Protein AF-A0A0N0C4P7-F1 (afdb_monomer_lite)

Structure (mmCIF, N/CA/C/O backbone):
data_AF-A0A0N0C4P7-F1
#
_entry.id   AF-A0A0N0C4P7-F1
#
loop_
_atom_site.group_PDB
_atom_site.id
_atom_site.type_symbol
_atom_site.label_atom_id
_atom_site.label_alt_id
_atom_site.label_comp_id
_atom_site.label_asym_id
_atom_site.label_entity_id
_atom_site.label_seq_id
_atom_site.pdbx_PDB_ins_code
_atom_site.Cartn_x
_atom_site.Cartn_y
_atom_site.Cartn_z
_atom_site.occupancy
_atom_site.B_iso_or_equiv
_atom_site.auth_seq_id
_atom_site.auth_comp_id
_atom_site.auth_asym_id
_atom_site.auth_atom_id
_atom_site.pdbx_PDB_model_num
ATOM 1 N N . MET A 1 1 ? -9.321 8.156 6.774 1.00 83.19 1 MET A N 1
ATOM 2 C CA . MET A 1 1 ? -7.938 8.228 7.306 1.00 83.19 1 MET A CA 1
ATOM 3 C C . MET A 1 1 ? -7.184 6.921 7.150 1.00 83.19 1 MET A C 1
ATOM 5 O O . MET A 1 1 ? -6.219 6.894 6.405 1.00 83.19 1 MET A O 1
ATOM 9 N N . ILE A 1 2 ? -7.621 5.846 7.815 1.00 85.06 2 ILE A N 1
ATOM 10 C CA . ILE A 1 2 ? -6.863 4.586 7.912 1.00 85.06 2 ILE A CA 1
ATOM 11 C C . ILE A 1 2 ? -6.630 3.942 6.542 1.00 85.06 2 ILE A C 1
ATOM 13 O O . ILE A 1 2 ? -5.495 3.636 6.203 1.00 85.06 2 ILE A O 1
ATOM 17 N N . SER A 1 3 ? -7.670 3.824 5.716 1.00 88.88 3 SER A N 1
ATOM 18 C CA . SER A 1 3 ? -7.552 3.255 4.366 1.00 88.88 3 SER A CA 1
ATOM 19 C C . SER A 1 3 ? -6.634 4.082 3.466 1.00 88.88 3 SER A C 1
ATOM 21 O O . SER A 1 3 ? -5.830 3.528 2.732 1.00 88.88 3 SER A O 1
ATOM 23 N N . TRP A 1 4 ? -6.713 5.413 3.561 1.00 92.12 4 TRP A N 1
ATOM 24 C CA . TRP A 1 4 ? -5.848 6.326 2.808 1.00 92.12 4 TRP A CA 1
ATOM 25 C C . TRP A 1 4 ? -4.381 6.175 3.217 1.00 92.12 4 TRP A C 1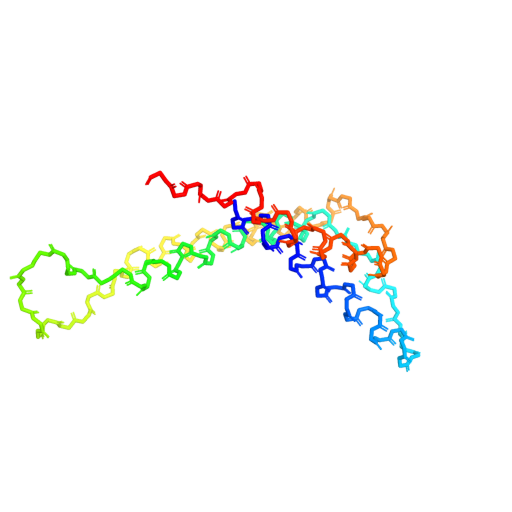
ATOM 27 O O . TRP A 1 4 ? -3.504 6.090 2.360 1.00 92.12 4 TRP A O 1
ATOM 37 N N . ALA A 1 5 ? -4.117 6.068 4.523 1.00 90.00 5 ALA A N 1
ATOM 38 C CA . ALA A 1 5 ? -2.782 5.790 5.037 1.00 90.00 5 ALA A CA 1
ATOM 39 C C . ALA A 1 5 ? -2.279 4.422 4.559 1.00 90.00 5 ALA A C 1
ATOM 41 O O . ALA A 1 5 ? -1.166 4.336 4.052 1.00 90.00 5 ALA A O 1
ATOM 42 N N . ALA A 1 6 ? -3.107 3.378 4.650 1.00 91.25 6 ALA A N 1
ATOM 43 C CA . ALA A 1 6 ? -2.756 2.028 4.217 1.00 91.25 6 ALA A CA 1
ATOM 44 C C . ALA A 1 6 ? -2.405 1.974 2.722 1.00 91.25 6 ALA A C 1
ATOM 46 O O . ALA A 1 6 ? -1.355 1.450 2.362 1.00 91.25 6 ALA A O 1
ATOM 47 N N . LEU A 1 7 ? -3.227 2.581 1.859 1.00 93.25 7 LEU A N 1
ATOM 48 C CA . LEU A 1 7 ? -2.956 2.678 0.421 1.00 93.25 7 LEU A CA 1
ATOM 49 C C . LEU A 1 7 ? -1.653 3.435 0.134 1.00 93.25 7 LEU A C 1
ATOM 51 O O . LEU A 1 7 ? -0.836 2.977 -0.662 1.00 93.25 7 LEU A O 1
ATOM 55 N N . SER A 1 8 ? -1.433 4.561 0.819 1.00 92.94 8 SER A N 1
ATOM 56 C CA . SER A 1 8 ? -0.213 5.364 0.668 1.00 92.94 8 SER A CA 1
ATOM 57 C C . SER A 1 8 ? 1.034 4.575 1.074 1.00 92.94 8 SER A C 1
ATOM 59 O O . SER A 1 8 ? 2.043 4.611 0.374 1.00 92.94 8 SER A O 1
ATOM 61 N N . PHE A 1 9 ? 0.957 3.816 2.171 1.00 92.69 9 PHE A N 1
ATOM 62 C CA . PHE A 1 9 ? 2.048 2.955 2.625 1.00 92.69 9 PHE A CA 1
ATOM 63 C C . PHE A 1 9 ? 2.328 1.804 1.664 1.00 92.69 9 PHE A C 1
ATOM 65 O O . PHE A 1 9 ? 3.494 1.533 1.394 1.00 92.69 9 PHE A O 1
ATOM 72 N N . VAL A 1 10 ? 1.299 1.153 1.116 1.00 92.38 10 VAL A N 1
ATOM 73 C CA . VAL A 1 10 ? 1.490 0.089 0.118 1.00 92.38 10 VAL A CA 1
ATOM 74 C C . VAL A 1 10 ? 2.212 0.622 -1.114 1.00 92.38 10 VAL A C 1
ATOM 76 O O . VAL A 1 10 ? 3.204 0.032 -1.533 1.00 92.38 10 VAL A O 1
ATOM 79 N N . MET A 1 11 ? 1.781 1.772 -1.637 1.00 93.19 11 MET A N 1
ATOM 80 C CA . MET A 1 11 ? 2.436 2.427 -2.774 1.00 93.19 11 MET A CA 1
ATOM 81 C C . MET A 1 11 ? 3.889 2.804 -2.467 1.00 93.19 11 MET A C 1
ATOM 83 O O . MET A 1 11 ? 4.782 2.563 -3.281 1.00 93.19 11 MET A O 1
ATOM 87 N N . LEU A 1 12 ? 4.135 3.345 -1.271 1.00 93.44 12 LEU A N 1
ATOM 88 C CA . LEU A 1 12 ? 5.467 3.756 -0.837 1.00 93.44 12 LEU A CA 1
ATOM 89 C C . LEU A 1 12 ? 6.411 2.561 -0.692 1.00 93.44 12 LEU A C 1
ATOM 91 O O . LEU A 1 12 ? 7.521 2.604 -1.214 1.00 93.44 12 LEU A O 1
ATOM 95 N N . ILE A 1 13 ? 5.977 1.494 -0.015 1.00 92.69 13 ILE A N 1
ATOM 96 C CA . ILE A 1 13 ? 6.776 0.278 0.183 1.00 92.69 13 ILE A CA 1
ATOM 97 C C . ILE A 1 13 ? 7.054 -0.382 -1.163 1.00 92.69 13 ILE A C 1
ATOM 99 O O . ILE A 1 13 ? 8.204 -0.690 -1.459 1.00 92.69 13 ILE A O 1
ATOM 103 N N . GLN A 1 14 ? 6.032 -0.555 -2.002 1.00 90.62 14 GLN A N 1
ATOM 104 C CA . GLN A 1 14 ? 6.206 -1.172 -3.311 1.00 90.62 14 GLN A CA 1
ATOM 105 C C . GLN A 1 14 ? 7.174 -0.378 -4.194 1.00 90.62 14 GLN A C 1
ATOM 107 O O . GLN A 1 14 ? 8.068 -0.965 -4.803 1.00 90.62 14 GLN A O 1
ATOM 112 N N . GLY A 1 15 ? 7.038 0.950 -4.230 1.00 91.38 15 GLY A N 1
ATOM 113 C CA . GLY A 1 15 ? 7.945 1.809 -4.984 1.00 91.38 15 GLY A CA 1
ATOM 114 C C . GLY A 1 15 ? 9.373 1.797 -4.438 1.00 91.38 15 GLY A C 1
ATOM 115 O O . GLY A 1 15 ? 10.321 1.666 -5.209 1.00 91.38 15 GLY A O 1
ATOM 116 N N . ALA A 1 16 ? 9.541 1.874 -3.114 1.00 93.06 16 ALA A N 1
ATOM 117 C CA . ALA A 1 16 ? 10.855 1.858 -2.472 1.00 93.06 16 ALA A CA 1
ATOM 118 C C . ALA A 1 16 ? 11.580 0.524 -2.692 1.00 93.06 16 ALA A C 1
ATOM 120 O O . ALA A 1 16 ? 12.750 0.518 -3.068 1.00 93.06 16 ALA A O 1
ATOM 121 N N . VAL A 1 17 ? 10.880 -0.598 -2.508 1.00 92.56 17 VAL A N 1
ATOM 122 C CA . VAL A 1 17 ? 11.438 -1.941 -2.718 1.00 92.56 17 VAL A CA 1
ATOM 123 C C . VAL A 1 17 ? 11.743 -2.173 -4.198 1.00 92.56 17 VAL A C 1
ATOM 125 O O . VAL A 1 17 ? 12.831 -2.644 -4.517 1.00 92.56 17 VAL A O 1
ATOM 128 N N . GLY A 1 18 ? 10.844 -1.783 -5.107 1.00 90.81 18 GLY A N 1
ATOM 129 C CA . GLY A 1 18 ? 11.073 -1.911 -6.547 1.00 90.81 18 GLY A CA 1
ATOM 130 C C . GLY A 1 18 ? 12.273 -1.096 -7.035 1.00 90.81 18 GLY A C 1
ATOM 131 O O . GLY A 1 18 ? 13.060 -1.586 -7.840 1.00 90.81 18 GLY A O 1
ATOM 132 N N . LEU A 1 19 ? 12.473 0.116 -6.509 1.00 92.00 19 LEU A N 1
ATOM 133 C CA . LEU A 1 19 ? 13.666 0.915 -6.807 1.00 92.00 19 LEU A CA 1
ATOM 134 C C . LEU A 1 19 ? 14.934 0.324 -6.197 1.00 92.00 19 LEU A C 1
ATOM 136 O O . LEU A 1 19 ? 15.970 0.321 -6.853 1.00 92.00 19 LEU A O 1
ATOM 140 N N . PHE A 1 20 ? 14.859 -0.185 -4.967 1.00 92.94 20 PHE A N 1
ATOM 141 C CA . PHE A 1 20 ? 15.995 -0.826 -4.313 1.00 92.94 20 PHE A CA 1
ATOM 142 C C . PHE A 1 20 ? 16.463 -2.063 -5.091 1.00 92.94 20 PHE A C 1
ATOM 144 O O . PHE A 1 20 ? 17.654 -2.205 -5.347 1.00 92.94 20 PHE A O 1
ATOM 151 N N . ILE A 1 21 ? 15.532 -2.914 -5.5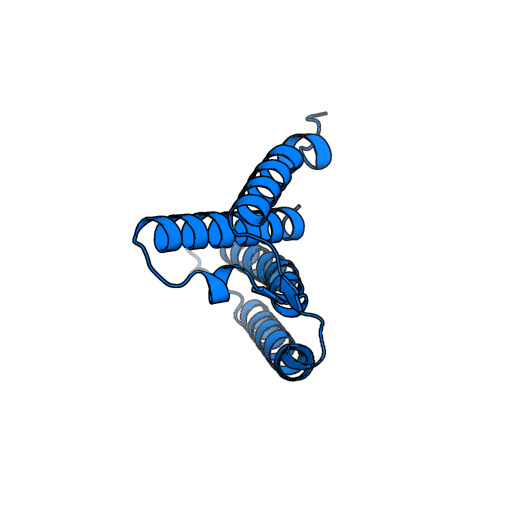29 1.00 91.00 21 ILE A N 1
ATOM 152 C CA . ILE A 1 21 ? 15.836 -4.109 -6.330 1.00 91.00 21 ILE A CA 1
ATOM 153 C C . ILE A 1 21 ? 16.327 -3.732 -7.729 1.00 91.00 21 ILE A C 1
ATOM 155 O O . ILE A 1 21 ? 17.301 -4.302 -8.212 1.00 91.00 21 ILE A O 1
ATOM 159 N N . GLY A 1 22 ? 15.715 -2.731 -8.368 1.00 89.44 22 GLY A N 1
ATOM 160 C CA . GLY A 1 22 ? 16.211 -2.224 -9.648 1.00 89.44 22 GLY A CA 1
ATOM 161 C C . GLY A 1 22 ? 17.631 -1.669 -9.541 1.00 89.44 22 GLY A C 1
ATOM 162 O O . GLY A 1 22 ? 18.449 -1.867 -10.435 1.00 89.44 22 GLY A O 1
ATOM 163 N N . TRP A 1 23 ? 17.959 -1.033 -8.414 1.00 89.25 23 TRP A N 1
ATOM 164 C CA . TRP A 1 23 ? 19.296 -0.512 -8.147 1.00 89.25 23 TRP A CA 1
ATOM 165 C C . TRP A 1 23 ? 20.339 -1.616 -7.925 1.00 89.25 23 TRP A C 1
ATOM 167 O O . TRP A 1 23 ? 21.494 -1.440 -8.308 1.00 89.25 23 TRP A O 1
ATOM 177 N N . THR A 1 24 ? 19.945 -2.774 -7.386 1.00 91.69 24 THR A N 1
ATOM 178 C CA . THR A 1 24 ? 20.822 -3.953 -7.274 1.00 91.69 24 THR A CA 1
ATOM 179 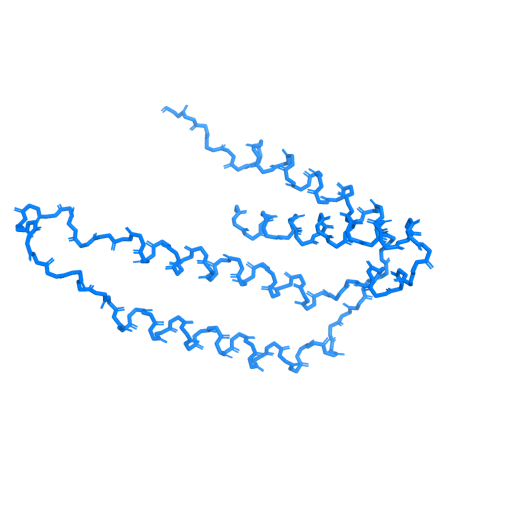C C . THR A 1 24 ? 20.899 -4.786 -8.560 1.00 91.69 24 THR A C 1
ATOM 181 O O . THR A 1 24 ? 21.557 -5.826 -8.568 1.00 91.69 24 THR A O 1
ATOM 184 N N . GLY A 1 25 ? 20.264 -4.337 -9.651 1.00 87.62 25 GLY A N 1
ATOM 185 C CA . GLY A 1 25 ? 20.218 -5.044 -10.935 1.00 87.62 25 GLY A CA 1
ATOM 186 C C . GLY A 1 25 ? 19.262 -6.241 -10.956 1.00 87.62 25 GLY A C 1
ATOM 187 O O . GLY A 1 25 ? 19.367 -7.087 -11.842 1.00 87.62 25 GLY A O 1
ATOM 188 N N . GLY A 1 26 ? 18.363 -6.341 -9.974 1.00 87.19 26 GLY A N 1
ATOM 189 C CA . GLY A 1 26 ? 17.343 -7.381 -9.902 1.00 87.19 26 GLY A CA 1
ATOM 190 C C . GLY A 1 26 ? 16.111 -7.078 -10.755 1.00 87.19 26 GLY A C 1
ATOM 191 O O . GLY A 1 26 ? 15.936 -5.979 -11.283 1.00 87.19 26 GLY A O 1
ATOM 192 N N . ASP A 1 27 ? 15.231 -8.071 -10.864 1.00 87.06 27 ASP A N 1
ATOM 193 C CA . ASP A 1 27 ? 13.990 -7.948 -11.621 1.00 87.06 27 ASP A CA 1
ATOM 194 C C . ASP A 1 27 ? 12.971 -7.044 -10.902 1.00 87.06 27 ASP A C 1
ATOM 196 O O . ASP A 1 27 ? 12.608 -7.261 -9.742 1.00 87.06 27 ASP A O 1
ATOM 200 N N . THR A 1 28 ? 12.512 -6.011 -11.610 1.00 86.94 28 THR A N 1
ATOM 201 C CA . THR A 1 28 ? 11.546 -5.023 -11.107 1.00 86.94 28 THR A CA 1
ATOM 202 C C . THR A 1 28 ? 10.129 -5.266 -11.609 1.00 86.94 28 THR A C 1
ATOM 204 O O . THR A 1 28 ? 9.202 -4.613 -11.118 1.00 86.94 28 THR A O 1
ATOM 207 N N . GLU A 1 29 ? 9.939 -6.217 -12.528 1.00 85.50 29 GLU A N 1
ATOM 208 C CA . GLU A 1 29 ? 8.643 -6.549 -13.117 1.00 85.50 29 GLU A CA 1
ATOM 209 C C . GLU A 1 29 ? 7.573 -6.820 -12.040 1.00 85.50 29 GLU A C 1
ATOM 211 O O . GLU A 1 29 ? 6.533 -6.152 -12.078 1.00 85.50 29 GLU A O 1
ATOM 216 N N . PRO A 1 30 ? 7.833 -7.605 -10.968 1.00 83.81 30 PRO A N 1
ATOM 217 C CA . PRO A 1 30 ? 6.845 -7.844 -9.910 1.00 83.81 30 PRO A CA 1
ATOM 218 C C . PRO A 1 30 ? 6.398 -6.577 -9.169 1.00 83.81 30 PRO A C 1
ATOM 220 O O . PRO A 1 30 ? 5.275 -6.503 -8.677 1.00 83.81 30 PRO A O 1
ATOM 223 N N . PHE A 1 31 ? 7.266 -5.566 -9.091 1.00 84.62 31 PHE A N 1
ATOM 224 C CA . PHE A 1 31 ? 7.002 -4.297 -8.403 1.00 84.62 31 PHE A CA 1
ATOM 225 C C . PHE A 1 31 ? 6.397 -3.245 -9.327 1.00 84.62 31 PHE A C 1
ATOM 227 O O . PHE A 1 31 ? 5.926 -2.210 -8.850 1.00 84.62 31 PHE A O 1
ATOM 234 N N . SER A 1 32 ? 6.384 -3.515 -10.631 1.00 86.00 32 SER A N 1
ATOM 235 C CA . SER A 1 32 ? 5.727 -2.675 -11.623 1.00 86.00 32 SER A CA 1
ATOM 236 C C . SER A 1 32 ? 4.235 -2.988 -11.776 1.00 86.00 32 SER A C 1
ATOM 238 O O . SER A 1 32 ? 3.484 -2.176 -12.310 1.00 86.00 32 SER A O 1
ATOM 240 N N . HIS A 1 33 ? 3.778 -4.132 -11.261 1.00 87.12 33 HIS A N 1
ATOM 241 C CA . HIS A 1 33 ? 2.382 -4.549 -11.325 1.00 87.12 33 HIS A CA 1
ATOM 242 C C . HIS A 1 33 ? 1.661 -4.301 -9.995 1.00 87.12 33 HIS A C 1
ATOM 244 O O . HIS A 1 33 ? 2.050 -4.806 -8.943 1.00 87.12 33 HIS A O 1
ATOM 250 N N . ILE A 1 34 ? 0.573 -3.532 -10.039 1.00 85.62 34 ILE A N 1
ATOM 251 C CA . ILE A 1 34 ? -0.337 -3.315 -8.909 1.00 85.62 34 ILE A CA 1
ATOM 252 C C . ILE A 1 34 ? -1.721 -3.804 -9.291 1.00 85.62 34 ILE A C 1
ATOM 254 O O . ILE A 1 34 ? -2.369 -3.247 -10.174 1.00 85.62 34 ILE A O 1
ATOM 258 N N . SER A 1 35 ? -2.209 -4.825 -8.593 1.00 87.31 35 SER A N 1
ATOM 259 C CA . SER A 1 35 ? -3.588 -5.281 -8.763 1.00 87.31 35 SER A CA 1
ATOM 260 C C . SER A 1 35 ? -4.563 -4.356 -8.034 1.00 87.31 35 SER A C 1
ATOM 262 O O . SER A 1 35 ? -4.318 -3.957 -6.892 1.00 87.31 35 SER A O 1
ATOM 264 N N . LEU A 1 36 ? -5.715 -4.059 -8.639 1.00 86.25 36 LEU A N 1
ATOM 265 C CA . LEU A 1 36 ? -6.796 -3.376 -7.919 1.00 86.25 36 LEU A CA 1
ATOM 266 C C . LEU A 1 36 ? -7.214 -4.173 -6.672 1.00 86.25 36 LEU A C 1
ATOM 268 O O . LEU A 1 36 ? -7.526 -3.599 -5.630 1.00 86.25 36 LEU A O 1
ATOM 272 N N . PHE A 1 37 ? -7.140 -5.501 -6.764 1.00 85.56 37 PHE A N 1
ATOM 273 C CA . PHE A 1 37 ? -7.376 -6.403 -5.649 1.00 85.56 37 PHE A CA 1
ATOM 274 C C . PHE A 1 37 ? -6.478 -6.106 -4.438 1.00 85.56 37 PHE A C 1
ATOM 276 O O . PHE A 1 37 ? -6.985 -5.897 -3.337 1.00 85.56 37 PHE A O 1
ATOM 283 N N . SER A 1 38 ? -5.156 -6.022 -4.626 1.00 84.31 38 SER A N 1
ATOM 284 C CA . SER A 1 38 ? -4.213 -5.746 -3.533 1.00 84.31 38 SER A CA 1
ATOM 285 C C . SER A 1 38 ? -4.455 -4.384 -2.887 1.00 84.31 38 SER A C 1
ATOM 287 O O . SER A 1 38 ? -4.293 -4.250 -1.675 1.00 84.31 38 SER A O 1
ATOM 289 N N . LEU A 1 39 ? -4.906 -3.390 -3.659 1.00 89.44 39 LEU A N 1
ATOM 290 C CA . LEU A 1 39 ? -5.296 -2.084 -3.122 1.00 89.44 39 LEU A CA 1
ATOM 291 C C . LEU A 1 39 ? -6.547 -2.177 -2.245 1.00 89.44 39 LEU A C 1
ATOM 293 O O . LEU A 1 39 ? -6.564 -1.639 -1.138 1.00 89.44 39 LEU A O 1
ATOM 297 N N . ILE A 1 40 ? -7.576 -2.898 -2.694 1.00 87.75 40 ILE A N 1
ATOM 298 C CA . ILE A 1 40 ? -8.796 -3.119 -1.905 1.00 87.75 40 ILE A CA 1
ATOM 299 C C . ILE A 1 40 ? -8.464 -3.871 -0.611 1.00 87.75 40 ILE A C 1
ATOM 301 O O . ILE A 1 40 ? -8.880 -3.449 0.469 1.00 87.75 40 ILE A O 1
ATOM 305 N N . VAL A 1 41 ? -7.668 -4.940 -0.700 1.00 85.31 41 VAL A N 1
ATOM 306 C CA . VAL A 1 41 ? -7.228 -5.716 0.468 1.00 85.31 41 VAL A CA 1
ATOM 307 C C . VAL A 1 41 ? -6.441 -4.844 1.440 1.00 85.31 41 VAL A C 1
ATOM 309 O O . VAL A 1 41 ? -6.693 -4.909 2.638 1.00 85.31 41 VAL A O 1
ATOM 312 N N . ALA A 1 42 ? -5.542 -3.985 0.960 1.00 88.69 42 ALA A N 1
ATOM 313 C CA . ALA A 1 42 ? -4.812 -3.059 1.819 1.00 88.69 42 ALA A CA 1
ATOM 314 C C . ALA A 1 42 ? -5.739 -2.050 2.516 1.00 88.69 42 ALA A C 1
ATOM 316 O O . ALA A 1 42 ? -5.598 -1.797 3.714 1.00 88.69 42 ALA A O 1
ATOM 317 N N . ALA A 1 43 ? -6.714 -1.497 1.792 1.00 89.38 43 ALA A N 1
ATOM 318 C CA . ALA A 1 43 ? -7.664 -0.529 2.331 1.00 89.38 43 ALA A CA 1
ATOM 319 C C . ALA A 1 43 ? -8.572 -1.140 3.411 1.00 89.38 43 ALA A C 1
ATOM 321 O O . ALA A 1 43 ? -8.738 -0.547 4.482 1.00 89.38 43 ALA A O 1
ATOM 322 N N . VAL A 1 44 ? -9.143 -2.319 3.142 1.00 87.31 44 VAL A N 1
ATOM 323 C CA . VAL A 1 44 ? -10.029 -3.043 4.068 1.00 87.31 44 VAL A CA 1
ATOM 324 C C . VAL A 1 44 ? -9.228 -3.654 5.216 1.00 87.31 44 VAL A C 1
ATOM 326 O O . VAL A 1 44 ? -9.590 -3.492 6.380 1.00 87.31 44 VAL A O 1
ATOM 329 N N . GLY A 1 45 ? -8.103 -4.296 4.904 1.00 84.56 45 GLY A N 1
ATOM 330 C CA . GLY A 1 45 ? -7.196 -4.904 5.874 1.00 84.56 45 GLY A CA 1
ATOM 331 C C . GLY A 1 45 ? -6.610 -3.883 6.844 1.00 84.56 45 GLY A C 1
ATOM 332 O O . GLY A 1 45 ? -6.548 -4.152 8.039 1.00 84.56 45 GLY A O 1
ATOM 333 N N . GLY A 1 46 ? -6.271 -2.680 6.373 1.00 87.06 46 GLY A N 1
ATOM 334 C CA . GLY A 1 46 ? -5.831 -1.584 7.236 1.00 87.06 46 GLY A CA 1
ATOM 335 C C . GLY A 1 46 ? -6.901 -1.158 8.244 1.00 87.06 46 GLY A C 1
ATOM 336 O O . GLY A 1 46 ? -6.591 -0.980 9.421 1.00 87.06 46 GLY A O 1
ATOM 337 N N . ILE A 1 47 ? -8.166 -1.038 7.817 1.00 87.19 47 ILE A N 1
ATOM 338 C CA . ILE A 1 47 ? -9.284 -0.752 8.736 1.00 87.19 47 ILE A CA 1
ATOM 339 C C . ILE A 1 47 ? -9.416 -1.877 9.761 1.00 87.19 47 ILE A C 1
ATOM 341 O O . ILE A 1 47 ? -9.459 -1.608 10.961 1.00 87.19 47 ILE A O 1
ATOM 345 N N . ALA A 1 48 ? -9.452 -3.121 9.285 1.00 83.50 48 ALA A N 1
ATOM 346 C CA . ALA A 1 48 ? -9.622 -4.292 10.130 1.00 83.50 48 ALA A CA 1
ATOM 347 C C . ALA A 1 48 ? -8.523 -4.402 11.193 1.00 83.50 48 ALA A C 1
ATOM 349 O O . ALA A 1 48 ? -8.807 -4.647 12.365 1.00 83.50 48 ALA A O 1
ATOM 350 N N . LEU A 1 49 ? -7.273 -4.160 10.793 1.00 82.81 49 LEU A N 1
ATOM 351 C CA . LEU A 1 49 ? -6.119 -4.179 11.681 1.00 82.81 49 LEU A CA 1
ATOM 352 C C . LEU A 1 49 ? -6.217 -3.089 12.750 1.00 82.81 49 LEU A C 1
ATOM 354 O O . LEU A 1 49 ? -6.029 -3.374 13.930 1.00 82.81 49 LEU A O 1
ATOM 358 N N . VAL A 1 50 ? -6.530 -1.850 12.362 1.00 85.56 50 VAL A N 1
ATOM 359 C CA . VAL A 1 50 ? -6.651 -0.744 13.323 1.00 85.56 50 VAL A CA 1
ATOM 360 C C . VAL A 1 50 ? -7.799 -0.980 14.299 1.00 85.56 50 VAL A C 1
ATOM 362 O O . VAL A 1 50 ? -7.635 -0.728 15.488 1.00 85.56 50 VAL A O 1
ATOM 365 N N . GLU A 1 51 ? -8.931 -1.502 13.837 1.00 82.69 51 GLU A N 1
ATOM 366 C CA . GLU A 1 51 ? -10.059 -1.846 14.707 1.00 82.69 51 GLU A CA 1
ATOM 367 C C . GLU A 1 51 ? -9.696 -2.974 15.687 1.00 82.69 51 GLU A C 1
ATOM 369 O O . GLU A 1 51 ? -10.010 -2.892 16.876 1.00 82.69 51 GLU A O 1
ATOM 374 N N . MET A 1 52 ? -8.964 -3.993 15.227 1.00 73.44 52 MET A N 1
ATOM 375 C CA . MET A 1 52 ? -8.445 -5.054 16.092 1.00 73.44 52 MET A CA 1
ATOM 376 C C . MET A 1 52 ? -7.481 -4.501 17.151 1.00 73.44 52 MET A C 1
ATOM 378 O O . MET A 1 52 ? -7.608 -4.837 18.329 1.00 73.44 52 MET A O 1
ATOM 382 N N . LEU A 1 53 ? -6.555 -3.620 16.758 1.00 80.50 53 LEU A N 1
ATOM 383 C CA . LEU A 1 53 ? -5.635 -2.951 17.683 1.00 80.50 53 LEU A CA 1
ATOM 384 C C . LEU A 1 53 ? -6.376 -2.053 18.675 1.00 80.50 53 LEU A C 1
ATOM 386 O O . LEU A 1 53 ? -6.034 -2.047 19.855 1.00 80.50 53 LEU A O 1
ATOM 390 N N . ARG A 1 54 ? -7.409 -1.330 18.228 1.00 81.69 54 ARG A N 1
ATOM 391 C CA . ARG A 1 54 ? -8.229 -0.472 19.089 1.00 81.69 54 ARG A CA 1
ATOM 392 C C . ARG A 1 54 ? -8.915 -1.285 20.178 1.00 81.69 54 ARG A C 1
ATOM 394 O O . ARG A 1 54 ? -8.834 -0.901 21.334 1.00 81.69 54 ARG A O 1
ATOM 401 N N . ARG A 1 55 ? -9.510 -2.427 19.830 1.00 71.81 55 ARG A N 1
ATOM 402 C CA . ARG A 1 55 ? -10.153 -3.336 20.794 1.00 71.81 55 ARG A CA 1
ATOM 403 C C . ARG A 1 55 ? -9.165 -4.013 21.731 1.00 71.81 55 ARG A C 1
ATOM 405 O O . ARG A 1 55 ? -9.497 -4.276 22.878 1.00 71.81 55 ARG A O 1
ATOM 412 N N . LEU A 1 56 ? -7.958 -4.307 21.249 1.00 73.00 56 LEU A N 1
ATOM 413 C CA . LEU A 1 56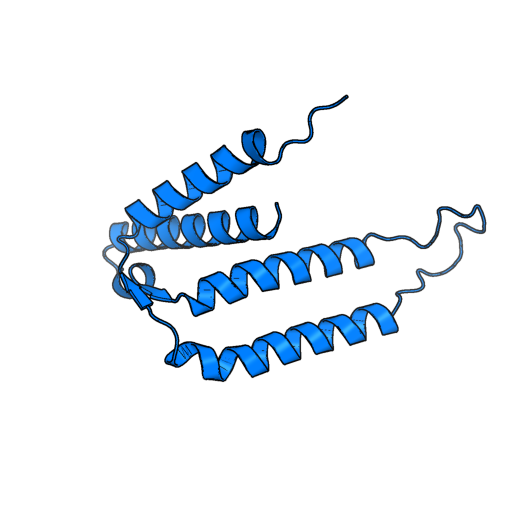 ? -6.891 -4.825 22.103 1.00 73.00 56 LEU A CA 1
ATOM 414 C C . LEU A 1 56 ? -6.400 -3.760 23.097 1.00 73.00 56 LEU A C 1
ATOM 416 O O . LEU A 1 56 ? -6.027 -4.091 24.220 1.00 73.00 56 LEU A O 1
ATOM 420 N N . ALA A 1 57 ? -6.400 -2.492 22.680 1.00 74.69 57 ALA A N 1
ATOM 421 C CA . ALA A 1 57 ? -6.041 -1.347 23.512 1.00 74.69 57 ALA A CA 1
ATOM 422 C C . ALA A 1 57 ? -7.177 -0.889 24.445 1.00 74.69 57 ALA A C 1
ATOM 424 O O . ALA A 1 57 ? -6.904 -0.232 25.450 1.00 74.69 57 ALA A O 1
ATOM 425 N N . GLU A 1 58 ? -8.429 -1.228 24.131 1.00 70.88 58 GLU A N 1
ATOM 426 C CA . GLU A 1 58 ? -9.606 -0.961 24.956 1.00 70.88 58 GLU A CA 1
ATOM 427 C C . GLU A 1 58 ? -9.498 -1.774 26.256 1.00 70.88 58 GLU A C 1
ATOM 429 O O . GLU A 1 58 ? -9.773 -2.974 26.313 1.00 70.88 58 GLU A O 1
ATOM 434 N N . ARG A 1 59 ? -9.021 -1.122 27.321 1.00 57.25 59 ARG A N 1
ATOM 435 C CA . ARG A 1 59 ? -9.107 -1.661 28.681 1.00 57.25 59 ARG A CA 1
ATOM 436 C C . ARG A 1 59 ? -10.555 -1.528 29.172 1.00 57.25 59 ARG A C 1
ATOM 438 O O . ARG A 1 59 ? -11.160 -0.497 28.899 1.00 57.25 59 ARG A O 1
ATOM 445 N N . PRO A 1 60 ? -11.096 -2.488 29.945 1.00 56.16 60 PRO A N 1
ATOM 446 C CA . PRO A 1 60 ? -12.459 -2.395 30.479 1.00 56.16 60 PRO A CA 1
ATOM 447 C C . PRO A 1 60 ? -12.720 -1.276 31.506 1.00 56.16 60 PRO A C 1
ATOM 449 O O . PRO A 1 60 ? -13.825 -1.213 32.030 1.00 56.16 60 PRO A O 1
ATOM 452 N N . ASP A 1 61 ? -11.763 -0.395 31.808 1.00 49.38 61 ASP A N 1
ATOM 453 C CA . ASP A 1 61 ? -11.838 0.469 32.991 1.00 49.38 61 ASP A CA 1
ATOM 454 C C . ASP A 1 61 ? -11.881 1.960 32.656 1.00 49.38 61 ASP A C 1
ATOM 456 O O . ASP A 1 61 ? -10.899 2.677 32.830 1.00 49.38 61 ASP A O 1
ATOM 460 N N . ASP A 1 62 ? -13.070 2.423 32.272 1.00 52.31 62 ASP A N 1
ATOM 461 C CA . ASP A 1 62 ? -13.549 3.781 32.589 1.00 52.31 62 ASP A CA 1
ATOM 462 C C . ASP A 1 62 ? -14.691 3.746 33.632 1.00 52.31 62 ASP A C 1
ATOM 464 O O . ASP A 1 62 ? -15.418 4.718 33.828 1.00 52.31 62 ASP A O 1
ATOM 468 N N . GLN A 1 63 ? -14.849 2.630 34.356 1.00 47.97 63 GLN A N 1
ATOM 469 C CA . GLN A 1 63 ? -15.777 2.515 35.485 1.00 47.97 63 GLN A CA 1
ATOM 470 C C . GLN A 1 63 ? -15.075 1.961 36.726 1.00 47.97 63 GLN A C 1
ATOM 472 O O . GLN A 1 63 ? -15.313 0.832 37.119 1.00 47.97 63 GLN A O 1
ATOM 477 N N . GLY A 1 64 ? -14.219 2.779 37.344 1.00 50.25 64 GLY A N 1
ATOM 478 C CA . GLY A 1 64 ? -14.063 2.885 38.805 1.00 50.25 64 GLY A CA 1
ATOM 479 C C . GLY A 1 64 ? -13.951 1.637 39.703 1.00 50.25 64 GLY A C 1
ATOM 480 O O . GLY A 1 64 ? -14.099 1.811 40.911 1.00 50.25 64 GLY A O 1
ATOM 481 N N . ALA A 1 65 ? -13.690 0.426 39.211 1.00 47.97 65 ALA A N 1
ATOM 482 C CA . ALA A 1 65 ? -13.713 -0.789 40.024 1.00 47.97 65 ALA A CA 1
ATOM 483 C C . ALA A 1 65 ? -12.507 -1.697 39.733 1.00 47.97 65 ALA A C 1
ATOM 485 O O . ALA A 1 65 ? -12.337 -2.207 38.637 1.00 47.97 65 ALA A O 1
ATOM 486 N N . ASP A 1 66 ? -11.687 -1.883 40.769 1.00 49.38 66 ASP A N 1
ATOM 487 C CA . ASP A 1 66 ? -10.638 -2.896 40.936 1.00 49.38 66 ASP A CA 1
ATOM 488 C C . ASP A 1 66 ? -9.588 -3.086 39.825 1.00 49.38 66 ASP A C 1
ATOM 490 O O . ASP A 1 66 ? -9.664 -3.948 38.952 1.00 49.38 66 ASP A O 1
ATOM 494 N N . LYS A 1 67 ? -8.450 -2.411 40.039 1.00 52.75 67 LYS A N 1
ATOM 495 C CA . LYS A 1 67 ? -7.160 -2.561 39.333 1.00 52.75 67 LYS A CA 1
ATOM 496 C C . LYS A 1 67 ? -6.515 -3.963 39.435 1.00 52.75 67 LYS A C 1
ATOM 498 O O . LYS A 1 67 ? -5.372 -4.144 39.018 1.00 52.75 67 LYS A O 1
ATOM 503 N N . THR A 1 68 ? -7.204 -4.938 40.021 1.00 51.88 68 THR A N 1
ATOM 504 C CA . THR A 1 68 ? -6.763 -6.321 40.273 1.00 51.88 68 THR A CA 1
ATOM 505 C C . THR A 1 68 ? -7.523 -7.358 39.443 1.00 51.88 68 THR A C 1
ATOM 507 O O . THR A 1 68 ? -7.148 -8.535 39.456 1.00 51.88 68 THR A O 1
ATOM 510 N N . ALA A 1 69 ? -8.553 -6.963 38.687 1.00 53.94 69 ALA A N 1
ATOM 511 C CA . ALA A 1 69 ? -9.256 -7.878 37.797 1.00 53.94 69 ALA A CA 1
ATOM 512 C C . ALA A 1 69 ? -8.382 -8.241 36.582 1.00 53.94 69 ALA A C 1
ATOM 514 O O . ALA A 1 69 ? -7.843 -7.382 35.883 1.00 53.94 69 ALA A O 1
ATOM 515 N N . ARG A 1 70 ? -8.224 -9.550 36.332 1.00 55.53 70 ARG A N 1
ATOM 516 C CA . ARG A 1 70 ? -7.508 -10.073 35.156 1.00 55.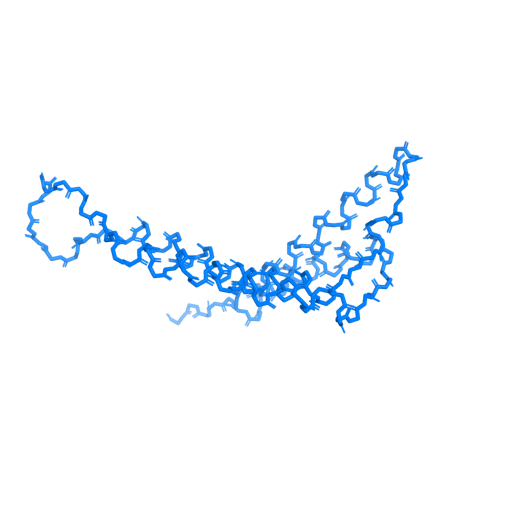53 70 ARG A CA 1
ATOM 517 C C . ARG A 1 70 ? -8.061 -9.421 33.884 1.00 55.53 70 ARG A C 1
ATOM 519 O O . ARG A 1 70 ? -9.283 -9.320 33.777 1.00 55.53 70 ARG A O 1
ATOM 526 N N . PRO A 1 71 ? -7.207 -9.057 32.907 1.00 54.78 71 PRO A N 1
ATOM 527 C CA . PRO A 1 71 ? -7.666 -8.505 31.639 1.00 54.78 71 PRO A CA 1
ATOM 528 C C . PRO A 1 71 ? -8.654 -9.483 30.996 1.00 54.78 71 PRO A C 1
ATOM 530 O O . PRO A 1 71 ? -8.270 -10.554 30.521 1.00 54.78 71 PRO A O 1
ATOM 533 N N . GLN A 1 72 ? -9.942 -9.141 31.027 1.00 58.00 72 GLN A N 1
ATOM 534 C CA . GLN A 1 72 ? -10.976 -9.911 30.353 1.00 58.00 72 GLN A CA 1
ATOM 535 C C . GLN A 1 72 ? -10.901 -9.568 28.872 1.00 58.00 72 GLN A C 1
ATOM 537 O O . GLN A 1 72 ? -11.559 -8.657 28.377 1.00 58.00 72 GLN A O 1
ATOM 542 N N . VAL A 1 73 ? -10.031 -10.281 28.162 1.00 58.38 73 VAL A N 1
ATOM 543 C CA . VAL A 1 73 ? -9.973 -10.219 26.706 1.00 58.38 73 VAL A CA 1
ATOM 544 C C . VAL A 1 73 ? -11.348 -10.630 26.184 1.00 58.38 73 VAL A C 1
ATOM 546 O O . VAL A 1 73 ? -11.814 -11.737 26.454 1.00 58.38 73 VAL A O 1
ATOM 549 N N . ASN A 1 74 ? -12.016 -9.742 25.446 1.00 66.12 74 ASN A N 1
ATOM 550 C CA . ASN A 1 74 ? -13.316 -10.040 24.858 1.00 66.12 74 ASN A CA 1
ATOM 551 C C . ASN A 1 74 ? -13.131 -11.007 23.675 1.00 66.12 74 ASN A C 1
ATOM 553 O O . ASN A 1 74 ? -13.108 -10.607 22.508 1.00 66.12 74 ASN A O 1
ATOM 557 N N . LEU A 1 75 ? -12.975 -12.300 23.990 1.00 72.44 75 LEU A N 1
ATOM 558 C CA . LEU A 1 75 ? -12.759 -13.378 23.020 1.00 72.44 75 LEU A CA 1
ATOM 559 C C . LEU A 1 75 ? -13.839 -13.390 21.931 1.00 72.44 75 LEU A C 1
ATOM 561 O O . LEU A 1 75 ? -13.542 -13.694 20.779 1.00 72.44 75 LEU A O 1
ATOM 565 N N . ARG A 1 76 ? -15.079 -13.016 22.270 1.00 74.19 76 ARG A N 1
ATOM 566 C CA . ARG A 1 76 ? -16.191 -12.941 21.314 1.00 74.19 76 ARG A CA 1
ATOM 567 C C . ARG A 1 76 ? -15.968 -11.837 20.279 1.00 74.19 76 ARG A C 1
ATOM 569 O O . ARG A 1 76 ? -16.213 -12.052 19.094 1.00 74.19 76 ARG A O 1
ATOM 576 N N . GLY A 1 77 ? -15.462 -10.682 20.714 1.00 68.00 77 GLY A N 1
ATOM 577 C CA . GLY A 1 77 ? -15.106 -9.569 19.832 1.00 68.00 77 GLY A CA 1
ATOM 578 C C . GLY A 1 77 ? -13.941 -9.898 18.896 1.00 68.00 77 GLY A C 1
ATOM 579 O O . GLY A 1 77 ? -13.986 -9.523 17.725 1.00 68.00 77 GLY A O 1
ATOM 580 N N . ILE A 1 78 ? -12.942 -10.635 19.391 1.00 71.31 78 ILE A N 1
ATOM 581 C CA . ILE A 1 78 ? -11.806 -11.112 18.587 1.00 71.31 78 ILE A CA 1
ATOM 582 C C . ILE A 1 78 ? -12.271 -12.154 17.564 1.00 71.31 78 ILE A C 1
ATOM 584 O O . ILE A 1 78 ? -11.950 -12.037 16.383 1.00 71.31 78 ILE A O 1
ATOM 588 N N . ALA A 1 79 ? -13.075 -13.134 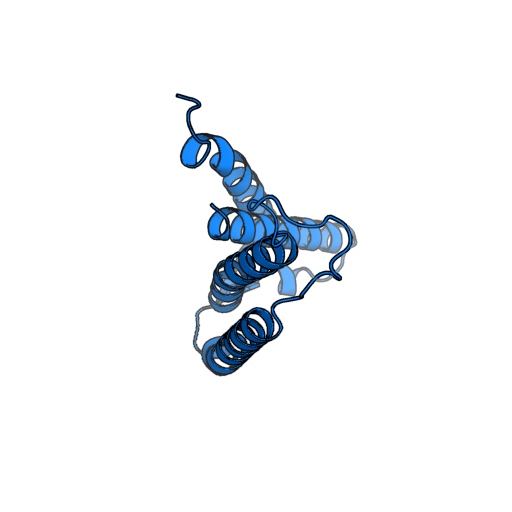17.985 1.00 80.50 79 ALA A N 1
ATOM 589 C CA . ALA A 1 79 ? -13.558 -14.204 17.116 1.00 80.50 79 ALA A CA 1
ATOM 590 C C . ALA A 1 79 ? -14.366 -13.675 15.919 1.00 80.50 79 ALA A C 1
ATOM 592 O O . ALA A 1 79 ? -14.129 -14.101 14.792 1.00 80.50 79 ALA A O 1
ATOM 593 N N . ILE A 1 80 ? -15.266 -12.707 16.133 1.00 78.19 80 ILE A N 1
ATOM 594 C CA . ILE A 1 80 ? -16.049 -12.093 15.045 1.00 78.19 80 ILE A CA 1
ATOM 595 C C . ILE A 1 80 ? -15.132 -11.433 14.011 1.00 78.19 80 ILE A C 1
ATOM 597 O O . ILE A 1 80 ? -15.363 -11.559 12.813 1.00 78.19 80 ILE A O 1
ATOM 601 N N . TYR A 1 81 ? -14.071 -10.758 14.449 1.00 67.00 81 TYR A N 1
ATOM 602 C CA . TYR A 1 81 ? -13.161 -10.081 13.532 1.00 67.00 81 TYR A CA 1
ATOM 603 C C . TYR A 1 81 ? -12.245 -11.046 12.783 1.00 67.00 81 TYR A C 1
ATOM 605 O O . TYR A 1 81 ? -11.994 -10.840 11.600 1.00 67.00 81 TYR A O 1
ATOM 613 N N . ILE A 1 82 ? -11.810 -12.133 13.429 1.00 78.88 82 ILE A N 1
ATOM 614 C CA . ILE A 1 82 ? -11.125 -13.235 12.741 1.00 78.88 82 ILE A CA 1
ATOM 615 C C . ILE A 1 82 ? -12.032 -13.794 11.642 1.00 78.88 82 ILE A C 1
ATOM 617 O O . ILE A 1 82 ? -11.580 -13.960 10.514 1.00 78.88 82 ILE A O 1
ATOM 621 N N . VAL A 1 83 ? -13.320 -14.008 11.931 1.00 85.25 83 VAL A N 1
ATOM 622 C CA . VAL A 1 83 ? -14.294 -14.437 10.917 1.00 85.25 83 VAL A CA 1
ATOM 623 C C . VAL A 1 83 ? -14.410 -13.406 9.795 1.00 85.25 83 VAL A C 1
ATOM 625 O O . VAL A 1 83 ? -14.365 -13.791 8.633 1.00 85.25 83 VAL A O 1
ATOM 628 N N . ILE A 1 84 ? -14.485 -12.108 10.103 1.00 78.69 84 ILE A N 1
ATOM 629 C CA . ILE A 1 84 ? -14.498 -11.045 9.083 1.00 78.69 84 ILE A CA 1
ATOM 630 C C . ILE A 1 84 ? -13.237 -11.106 8.213 1.00 78.69 84 ILE A C 1
ATOM 632 O O . ILE A 1 84 ? -13.351 -11.063 6.993 1.00 78.69 84 ILE A O 1
ATOM 636 N N . VAL A 1 85 ? -12.047 -11.250 8.802 1.00 73.44 85 VAL A N 1
ATOM 637 C CA . VAL A 1 85 ? -10.783 -11.371 8.057 1.00 73.44 85 VAL A CA 1
ATOM 638 C C . VAL A 1 85 ? -10.804 -12.603 7.156 1.00 73.44 85 VAL A C 1
ATOM 640 O O . VAL A 1 85 ? -10.483 -12.495 5.976 1.00 73.44 85 VAL A O 1
ATOM 643 N N . VAL A 1 86 ? -11.238 -13.755 7.670 1.00 83.25 86 VAL A N 1
ATOM 644 C CA . VAL A 1 86 ? -11.366 -14.989 6.882 1.00 83.25 86 VAL A CA 1
ATOM 645 C C . VAL A 1 86 ? -12.353 -14.802 5.731 1.00 83.25 86 VAL A C 1
ATOM 647 O O . VAL A 1 86 ? -12.037 -15.177 4.608 1.00 83.25 86 VAL A O 1
ATOM 650 N N . VAL A 1 87 ? -13.505 -14.172 5.970 1.00 83.81 87 VAL A N 1
ATOM 651 C CA . VAL A 1 87 ? -14.494 -13.869 4.925 1.00 83.81 87 VAL A CA 1
ATOM 652 C C . VAL A 1 87 ? -13.909 -12.924 3.878 1.00 83.81 87 VAL A C 1
ATOM 654 O O . VAL A 1 87 ? -14.054 -13.186 2.690 1.00 83.81 87 VAL A O 1
ATOM 657 N N . VAL A 1 88 ? -13.203 -11.867 4.283 1.00 76.12 88 VAL A N 1
ATOM 658 C CA . VAL A 1 88 ? -12.545 -10.932 3.356 1.00 76.12 88 VAL A CA 1
ATOM 659 C C . VAL A 1 88 ? -11.494 -11.646 2.505 1.00 76.12 88 VAL A C 1
ATOM 661 O O . VAL A 1 88 ? -11.438 -11.415 1.300 1.00 76.12 88 VAL A O 1
ATOM 664 N N . LEU A 1 89 ? -10.693 -12.540 3.091 1.00 77.12 89 LEU A N 1
ATOM 665 C CA . LEU A 1 89 ? -9.705 -13.329 2.349 1.00 77.12 89 LEU A CA 1
ATOM 666 C C . LEU A 1 89 ? -10.373 -14.330 1.398 1.00 77.12 89 LEU A C 1
ATOM 668 O O . LEU A 1 89 ? -9.951 -14.459 0.251 1.00 77.12 89 LEU A O 1
ATOM 672 N N . PHE A 1 90 ? -11.431 -15.002 1.853 1.00 83.75 90 PHE A N 1
ATOM 673 C CA . PHE A 1 90 ? -12.145 -16.018 1.083 1.00 83.75 90 PHE A CA 1
ATOM 674 C C . PHE A 1 90 ? -12.929 -15.419 -0.088 1.00 83.75 90 PHE A C 1
ATOM 676 O O . PHE A 1 90 ? -12.864 -15.936 -1.196 1.00 83.75 90 PHE A O 1
ATOM 683 N N . VAL A 1 91 ? -13.622 -14.298 0.135 1.00 80.25 91 VAL A N 1
ATOM 684 C CA . VAL A 1 91 ? -14.284 -13.519 -0.925 1.00 80.25 91 VAL A CA 1
ATOM 685 C C . VAL A 1 91 ? -13.248 -12.854 -1.823 1.00 80.25 91 VAL A C 1
ATOM 687 O O . VAL A 1 91 ? -13.452 -12.740 -3.026 1.00 80.25 91 VAL A O 1
ATOM 690 N N . GLY A 1 92 ? -12.116 -12.434 -1.265 1.00 71.44 92 GLY A N 1
ATOM 691 C CA . GLY A 1 92 ? -11.063 -11.791 -2.031 1.00 71.44 92 GLY A CA 1
ATOM 692 C C . GLY A 1 92 ? -10.359 -12.727 -3.013 1.00 71.44 92 GLY A C 1
ATOM 693 O O . GLY A 1 92 ? -10.047 -12.317 -4.127 1.00 71.44 92 GLY A O 1
ATOM 694 N N . TYR A 1 93 ? -10.150 -13.988 -2.636 1.00 75.88 93 TYR A N 1
ATOM 695 C CA . TYR A 1 93 ? -9.452 -14.974 -3.462 1.00 75.88 93 TYR A CA 1
ATOM 696 C C . TYR A 1 93 ? -9.989 -15.091 -4.907 1.00 75.88 93 TYR A C 1
ATOM 698 O O . TYR A 1 93 ? -9.193 -14.905 -5.825 1.00 75.88 93 TYR A O 1
ATOM 706 N N . PRO A 1 94 ? -11.300 -15.293 -5.162 1.00 78.00 94 PRO A N 1
ATOM 707 C CA . PRO A 1 94 ? -11.834 -15.338 -6.527 1.00 78.00 94 PRO A CA 1
ATOM 708 C C . PRO A 1 94 ? -11.814 -13.975 -7.242 1.00 78.00 94 PRO A C 1
ATOM 710 O O . PRO A 1 94 ? -11.781 -13.918 -8.470 1.00 78.00 94 PRO A O 1
ATOM 713 N N . LEU A 1 95 ? -11.815 -12.865 -6.497 1.00 73.19 95 LEU A N 1
ATOM 714 C CA . LEU A 1 95 ? -11.741 -11.517 -7.069 1.00 73.19 95 LEU A CA 1
ATOM 715 C C . LEU A 1 95 ? -10.327 -11.158 -7.543 1.00 73.19 95 LEU A C 1
ATOM 717 O O . LEU A 1 95 ? -10.183 -10.267 -8.380 1.00 73.19 95 LEU A O 1
ATOM 721 N N . ARG A 1 96 ? -9.293 -11.844 -7.043 1.00 72.25 96 ARG A N 1
ATOM 722 C CA . ARG A 1 96 ? -7.892 -11.571 -7.380 1.00 72.25 96 ARG A CA 1
ATOM 723 C C . ARG A 1 96 ? -7.626 -11.622 -8.881 1.00 72.25 96 ARG A C 1
ATOM 725 O O . ARG A 1 96 ? -6.980 -10.715 -9.395 1.00 72.25 96 ARG A O 1
ATOM 732 N N . ASP A 1 97 ? -8.155 -12.637 -9.556 1.00 75.69 97 ASP A N 1
ATOM 733 C CA . ASP A 1 97 ? -7.880 -12.882 -10.978 1.00 75.69 97 ASP A CA 1
ATOM 734 C C . ASP A 1 97 ? -8.879 -12.170 -11.907 1.00 75.69 97 ASP A C 1
ATOM 736 O O . ASP A 1 97 ? -8.656 -12.073 -13.110 1.00 75.69 97 ASP A O 1
ATOM 740 N N . SER A 1 98 ? -9.978 -11.643 -11.354 1.00 77.88 98 SER A N 1
ATOM 741 C CA . SER A 1 98 ? -11.023 -10.940 -12.116 1.00 77.88 98 SER A CA 1
ATOM 742 C C . SER A 1 98 ? -10.830 -9.422 -12.154 1.00 77.88 98 SER A C 1
ATOM 744 O O . SER A 1 98 ? -11.465 -8.733 -12.953 1.00 77.88 98 SER A O 1
ATOM 746 N N . LEU A 1 99 ? -10.003 -8.878 -11.259 1.00 81.38 99 LEU A N 1
ATOM 747 C CA . LEU A 1 99 ? -9.797 -7.440 -11.129 1.00 81.38 99 LEU A CA 1
ATOM 748 C C . LEU A 1 99 ? -8.580 -6.970 -11.942 1.00 81.38 99 LEU A C 1
ATOM 750 O O . LEU A 1 99 ? -7.570 -7.669 -12.006 1.00 81.38 99 LEU A O 1
ATOM 754 N N . PRO A 1 100 ? -8.644 -5.766 -12.540 1.00 84.06 100 PRO A N 1
ATOM 755 C CA . PRO A 1 100 ? -7.585 -5.265 -13.405 1.00 84.06 100 PRO A CA 1
ATOM 756 C C . PRO A 1 100 ? -6.261 -5.079 -12.652 1.00 84.06 100 PRO A C 1
ATOM 758 O O . PRO A 1 100 ? -6.227 -4.659 -11.488 1.00 84.06 100 PRO A O 1
ATOM 761 N N . VAL A 1 101 ? -5.166 -5.358 -13.359 1.00 85.81 101 VAL A N 1
ATOM 762 C CA . VAL A 1 101 ? -3.793 -5.102 -12.915 1.00 85.81 101 VAL A CA 1
ATOM 763 C C . VAL A 1 101 ? -3.254 -3.902 -13.678 1.00 85.81 101 VAL A C 1
ATOM 765 O O . VAL A 1 101 ? -3.335 -3.842 -14.903 1.00 85.81 101 VAL A O 1
ATOM 768 N N . PHE A 1 102 ? -2.710 -2.938 -12.946 1.00 87.62 102 PHE A N 1
ATOM 769 C CA . PHE A 1 102 ? -2.123 -1.726 -13.495 1.00 87.62 102 PHE A CA 1
ATOM 770 C C . PHE A 1 102 ? -0.602 -1.843 -13.514 1.00 87.62 102 PHE A C 1
ATOM 772 O O . PHE A 1 102 ? 0.008 -2.271 -12.535 1.00 87.62 102 PHE A O 1
ATOM 779 N N . THR A 1 103 ? 0.008 -1.425 -14.618 1.00 88.44 103 THR A N 1
ATOM 780 C CA . THR A 1 103 ? 1.460 -1.275 -14.743 1.00 88.44 103 THR A CA 1
ATOM 781 C C . THR A 1 103 ? 1.858 0.137 -14.331 1.00 88.44 103 THR A C 1
ATOM 783 O O . THR A 1 103 ? 1.572 1.097 -15.051 1.00 88.44 103 THR A O 1
ATOM 786 N N . LEU A 1 104 ? 2.501 0.284 -13.178 1.00 86.25 104 LEU A N 1
ATOM 787 C CA . LEU A 1 104 ? 3.079 1.541 -12.712 1.00 86.25 104 LEU A CA 1
ATOM 788 C C . LEU A 1 104 ? 4.571 1.344 -12.477 1.00 86.25 104 LEU A C 1
ATOM 790 O O . LEU A 1 104 ? 4.977 0.457 -11.736 1.00 86.25 104 LEU A O 1
ATOM 794 N N . ALA A 1 105 ? 5.397 2.217 -13.050 1.00 89.06 105 ALA A N 1
ATOM 795 C CA . ALA A 1 105 ? 6.821 2.199 -12.751 1.00 89.06 105 ALA A CA 1
ATOM 796 C C . ALA A 1 105 ? 7.056 2.408 -11.235 1.00 89.06 105 ALA A C 1
ATOM 798 O O . ALA A 1 105 ? 6.382 3.252 -10.635 1.00 89.06 105 ALA A O 1
ATOM 799 N N . PRO A 1 106 ? 8.033 1.719 -10.612 1.00 88.38 106 PRO A N 1
ATOM 800 C CA . PRO A 1 106 ? 8.258 1.784 -9.164 1.00 88.38 106 PRO A CA 1
ATOM 801 C C . PRO A 1 106 ? 8.424 3.207 -8.611 1.00 88.38 106 PRO A C 1
ATOM 803 O O . PRO A 1 106 ? 7.926 3.526 -7.532 1.00 88.38 106 PRO A O 1
ATOM 806 N N . TRP A 1 107 ? 9.059 4.103 -9.374 1.00 91.06 107 TRP A N 1
ATOM 807 C CA . TRP A 1 107 ? 9.224 5.503 -8.978 1.00 91.06 107 TRP A CA 1
ATOM 808 C C . TRP A 1 107 ? 7.894 6.270 -8.911 1.00 91.06 107 TRP A C 1
ATOM 810 O O . TRP A 1 107 ? 7.733 7.128 -8.045 1.00 91.06 107 TRP A O 1
ATOM 820 N N . ILE A 1 108 ? 6.923 5.943 -9.772 1.00 91.44 108 ILE A N 1
ATOM 821 C CA . ILE A 1 108 ? 5.589 6.561 -9.764 1.00 91.44 108 ILE A CA 1
ATOM 822 C C . ILE A 1 108 ? 4.859 6.140 -8.491 1.00 91.44 108 ILE A C 1
ATOM 824 O O . ILE A 1 108 ? 4.333 6.991 -7.776 1.00 91.44 108 ILE A O 1
ATOM 828 N N . SER A 1 109 ? 4.887 4.845 -8.167 1.00 91.25 109 SER A N 1
ATOM 829 C CA . SER A 1 109 ? 4.307 4.314 -6.929 1.00 91.25 109 SER A CA 1
ATOM 830 C C . SER A 1 109 ? 4.925 4.976 -5.694 1.00 91.25 109 SER A C 1
ATOM 832 O O . SER A 1 109 ? 4.201 5.376 -4.782 1.00 91.25 109 SER A O 1
ATOM 834 N N . LEU A 1 110 ? 6.245 5.200 -5.694 1.00 92.31 110 LEU A N 1
ATOM 835 C CA . LEU A 1 110 ? 6.920 5.915 -4.610 1.00 92.31 110 LEU A CA 1
ATOM 836 C C . LEU A 1 110 ? 6.396 7.353 -4.457 1.00 92.31 110 LEU A C 1
ATOM 838 O O . LEU A 1 110 ? 6.046 7.766 -3.350 1.00 92.31 110 LEU A O 1
ATOM 842 N N . VAL A 1 111 ? 6.310 8.108 -5.558 1.00 94.38 111 VAL A N 1
ATOM 843 C CA . VAL A 1 111 ? 5.810 9.493 -5.546 1.00 94.38 111 VAL A CA 1
ATOM 844 C C . VAL A 1 111 ? 4.362 9.544 -5.059 1.00 94.38 111 VAL A C 1
ATOM 846 O O . VAL A 1 111 ? 4.043 10.358 -4.191 1.00 94.38 111 VAL A O 1
ATOM 849 N N . ILE A 1 112 ? 3.500 8.645 -5.544 1.00 92.94 112 ILE A N 1
ATOM 850 C CA . ILE A 1 112 ? 2.105 8.538 -5.093 1.00 92.94 112 ILE A CA 1
ATOM 851 C C . ILE A 1 112 ? 2.050 8.251 -3.590 1.00 92.94 112 ILE A C 1
ATOM 853 O O . ILE A 1 112 ? 1.270 8.886 -2.883 1.00 92.94 112 ILE A O 1
ATOM 857 N N . GLY A 1 113 ? 2.889 7.345 -3.083 1.00 91.88 113 GLY A N 1
ATOM 858 C CA . GLY A 1 113 ? 2.964 7.039 -1.656 1.00 91.88 113 GLY A CA 1
ATOM 859 C C . GLY A 1 113 ? 3.365 8.250 -0.809 1.00 91.88 113 GLY A C 1
ATOM 860 O O . GLY A 1 113 ? 2.714 8.547 0.193 1.00 91.88 113 GLY A O 1
ATOM 861 N N . ILE A 1 114 ? 4.382 9.003 -1.239 1.00 94.19 114 ILE A N 1
ATOM 862 C CA . ILE A 1 114 ? 4.834 10.226 -0.553 1.00 94.19 114 ILE A CA 1
ATOM 863 C C . ILE A 1 114 ? 3.731 11.290 -0.552 1.00 94.19 114 ILE A C 1
ATOM 865 O O . ILE A 1 114 ? 3.428 11.859 0.497 1.00 94.19 114 ILE A O 1
ATOM 869 N N . VAL A 1 115 ? 3.093 11.539 -1.700 1.00 93.75 115 VAL A N 1
ATOM 870 C CA . VAL A 1 115 ? 1.989 12.507 -1.819 1.00 93.75 115 VAL A CA 1
ATOM 871 C C . VAL A 1 115 ? 0.779 12.060 -0.991 1.00 93.75 115 VAL A C 1
ATOM 873 O O . VAL A 1 115 ? 0.164 12.868 -0.292 1.00 93.75 115 VAL A O 1
ATOM 876 N N . GLY A 1 116 ? 0.456 10.769 -1.008 1.00 89.56 116 GLY A N 1
ATOM 877 C CA . GLY A 1 116 ? -0.611 10.174 -0.207 1.00 89.56 116 GLY A CA 1
ATOM 878 C C . GLY A 1 116 ? -0.389 10.371 1.295 1.00 89.56 116 GLY A C 1
ATOM 879 O O . GLY A 1 116 ? -1.294 10.805 2.012 1.00 89.56 116 GLY A O 1
ATOM 880 N N . LEU A 1 117 ? 0.843 10.176 1.773 1.00 89.75 117 LEU A N 1
ATOM 881 C CA . LEU A 1 117 ? 1.193 10.463 3.165 1.00 89.75 117 LEU A CA 1
ATOM 882 C C . LEU A 1 117 ? 1.192 11.965 3.472 1.00 89.75 117 LEU A C 1
ATOM 884 O O . LEU A 1 117 ? 0.670 12.375 4.510 1.00 89.75 117 LEU A O 1
ATOM 888 N N . ALA A 1 118 ? 1.719 12.800 2.576 1.00 89.69 118 ALA A N 1
ATOM 889 C CA . ALA A 1 118 ? 1.728 14.251 2.751 1.00 89.69 118 ALA A CA 1
ATOM 890 C C . ALA A 1 118 ? 0.304 14.826 2.844 1.00 89.69 118 ALA A C 1
ATOM 892 O O . ALA A 1 118 ? 0.063 15.763 3.605 1.00 89.69 118 ALA A O 1
ATOM 893 N N . THR A 1 119 ? -0.653 14.228 2.128 1.00 87.62 119 THR A N 1
ATOM 894 C CA . THR A 1 119 ? -2.066 14.631 2.125 1.00 87.62 119 THR A CA 1
ATOM 895 C C . THR A 1 119 ? -2.865 14.126 3.330 1.00 87.62 119 THR A C 1
ATOM 897 O O . THR A 1 119 ? -3.934 14.674 3.603 1.00 87.62 119 THR A O 1
ATOM 900 N N . LEU A 1 120 ? -2.343 13.183 4.130 1.00 84.06 120 LEU A N 1
ATOM 901 C CA . LEU A 1 120 ? -3.012 12.726 5.360 1.00 84.06 120 LEU A CA 1
ATOM 902 C C . LEU A 1 120 ? -3.277 13.877 6.337 1.00 84.06 120 LEU A C 1
ATOM 904 O O . LEU A 1 120 ? -4.377 14.004 6.873 1.00 84.06 120 LEU A O 1
ATOM 908 N N . ARG A 1 121 ? -2.265 14.716 6.570 1.00 73.00 121 ARG A N 1
ATOM 909 C CA . ARG A 1 121 ? -2.318 15.819 7.538 1.00 73.00 121 ARG A CA 1
ATOM 910 C C . ARG A 1 121 ? -3.285 16.944 7.137 1.00 73.00 121 ARG A C 1
ATOM 912 O O . ARG A 1 121 ? -4.096 17.313 7.978 1.00 73.00 121 ARG A O 1
ATOM 919 N N . PRO A 1 122 ? -3.240 17.496 5.911 1.00 77.25 122 PRO A N 1
ATOM 920 C CA . PRO A 1 122 ? -4.134 18.582 5.511 1.00 77.25 122 PRO A CA 1
ATOM 921 C C . PRO A 1 122 ? -5.574 18.123 5.247 1.00 77.25 122 PRO A C 1
ATOM 923 O O . PRO A 1 122 ? -6.495 18.871 5.555 1.00 77.25 122 PRO A O 1
ATOM 926 N N . LEU A 1 123 ? -5.791 16.918 4.702 1.00 72.19 123 LEU A N 1
ATOM 927 C CA . LEU A 1 123 ? -7.145 16.452 4.367 1.00 72.19 123 LEU A CA 1
ATOM 928 C C . LEU A 1 123 ? -7.878 15.829 5.553 1.00 72.19 123 LEU A C 1
ATOM 930 O O . LEU A 1 123 ? -9.105 15.863 5.600 1.00 72.19 123 LEU A O 1
ATOM 934 N N . PHE A 1 124 ? -7.145 15.246 6.502 1.00 72.75 124 PHE A N 1
ATOM 935 C CA . PHE A 1 124 ? -7.752 14.505 7.601 1.00 72.75 124 PHE A CA 1
ATOM 936 C C . PHE A 1 124 ? -7.245 14.886 8.995 1.00 72.75 124 PHE A C 1
ATOM 938 O O . PHE A 1 124 ? -7.720 14.333 9.988 1.00 72.75 124 PHE A O 1
ATOM 945 N N . GLY A 1 125 ? -6.307 15.828 9.103 1.00 67.75 125 GLY A N 1
ATOM 946 C CA . GLY A 1 125 ? -5.927 16.400 10.387 1.00 67.75 125 GLY A CA 1
ATOM 947 C C . GLY A 1 125 ? -7.122 17.122 10.995 1.00 67.75 125 GLY A C 1
ATOM 948 O O . GLY A 1 125 ? -7.641 18.076 10.419 1.00 67.75 125 GLY A O 1
ATOM 949 N N . GLN A 1 126 ? -7.573 16.664 12.162 1.00 61.44 126 GLN A N 1
ATOM 950 C CA . GLN A 1 126 ? -8.607 17.376 12.899 1.00 61.44 126 GLN A CA 1
ATOM 951 C C . GLN A 1 126 ? -8.089 18.774 13.246 1.00 61.44 126 GLN A C 1
ATOM 953 O O . GLN A 1 126 ? -7.041 18.915 13.884 1.00 61.44 126 GLN A O 1
ATOM 958 N N . LYS A 1 127 ? -8.823 19.812 12.827 1.00 55.47 127 LYS A N 1
ATOM 959 C CA . LYS A 1 127 ? -8.664 21.144 13.411 1.00 55.47 127 LYS A CA 1
ATOM 960 C C . LYS A 1 127 ? -8.920 20.977 14.906 1.00 55.47 127 LYS A C 1
ATOM 962 O O . LYS A 1 127 ? -10.012 20.562 15.282 1.00 55.47 127 LYS A O 1
ATOM 967 N N . LYS A 1 128 ? -7.916 21.249 15.742 1.00 53.16 128 LYS A N 1
ATOM 968 C CA . LYS A 1 128 ? -8.159 21.484 17.166 1.00 53.16 128 LYS A CA 1
ATOM 969 C C . LYS A 1 128 ? -9.073 22.709 17.234 1.00 53.16 128 LYS A C 1
ATOM 971 O O . LYS A 1 128 ? -8.619 23.800 16.894 1.00 53.16 128 LYS A O 1
ATOM 976 N N . ALA A 1 129 ? -10.353 22.479 17.508 1.00 44.00 129 ALA A N 1
ATOM 977 C CA . ALA A 1 129 ? -11.286 23.516 17.924 1.00 44.00 129 ALA A CA 1
ATOM 978 C C . ALA A 1 129 ? -11.057 23.803 19.408 1.00 44.00 129 ALA A C 1
ATOM 980 O O . ALA A 1 129 ? -10.742 22.831 20.137 1.00 44.00 129 ALA A O 1
#

Foldseek 3Di:
DQLLLQLLVVLQVLLVVLVVCVVVVHDSQVSQKDWPLVSVCSSVVSVLVVVLVVLVVDFVDPDDDDPPDDRPRPVVVVVVSVVVNVVSVVVSVVVRVVTDMGGHRSNRSNVSSVVSVVVCCVVPPDDPD

Radius of gyration: 19.21 Å; chains: 1; bounding box: 37×40×56 Å

Sequence (129 aa):
MISWAALSFVMLIQGAVGLFIGWTGGDTEPFSHISLFSLIVAAVGGIALVEMLRRLAERPDDQGADKTARPQVNLRGIAIYIVIVVVVLFVGYPLRDSLPVFTLAPWISLVIGIVGLATLRPLFGQKKA

pLDDT: mean 79.68, std 13.06, range [44.0, 94.38]

Organism: NCBI:txid1705561

Secondary structure (DSSP, 8-state):
-HHHHHHHHHHHHHHHHHHHHHHTT---HHHHEEEHHHHHHHHHHHHHHHHHHHHHH--S-SS---TTS-----HHHHHHHHHHHHHHHHHHHHHTTTS-EEE--HHHHHHHHHHHHHHHHHHHPPP--